Protein AF-A0A7K2E3T4-F1 (afdb_monomer_lite)

Foldseek 3Di:
DADPLVVVCQDCVVAPPSVDDDPPDPPRQRQPQHNPDPNGNPCPVVVVVVVVVVVVCCCVFFVVKDFDDDFDFDPDSHDGGTPDTHIDGDGGDDPPVVVVVVVCVVVPDDDDDDDDDPDDDDDD

Sequence (124 aa):
MLRWHVAADRDPRASEDPWRFDIERTPNDHVGVGGGGPHCCLGAILVRMEIRLMFREIARRMPDIRLDGEPDYLHSNFIGGVKRLPVAYAPSPSYDTAALHRLGSAAGVSGTVGYVSHVERTAS

Structure (mmCIF, N/CA/C/O backbone):
data_AF-A0A7K2E3T4-F1
#
_entry.id   AF-A0A7K2E3T4-F1
#
loop_
_atom_site.group_PDB
_atom_site.id
_atom_site.type_symbol
_atom_site.label_atom_id
_atom_site.label_alt_id
_atom_site.label_comp_id
_atom_site.label_asym_id
_atom_site.label_entity_id
_atom_site.label_seq_id
_atom_site.pdbx_PDB_ins_code
_atom_site.Cartn_x
_atom_site.Cartn_y
_atom_site.Cartn_z
_atom_site.occupancy
_atom_site.B_iso_or_equiv
_atom_site.auth_seq_id
_atom_site.auth_comp_id
_atom_site.auth_asym_id
_atom_site.auth_atom_id
_atom_site.pdbx_PDB_model_num
ATOM 1 N N . MET A 1 1 ? 2.769 11.910 -19.433 1.00 50.44 1 MET A N 1
ATOM 2 C CA . MET A 1 1 ? 3.333 10.572 -19.711 1.00 50.44 1 MET A CA 1
ATOM 3 C C . MET A 1 1 ? 2.639 9.582 -18.791 1.00 50.44 1 MET A C 1
ATOM 5 O O . MET A 1 1 ? 2.868 9.640 -17.592 1.00 50.44 1 MET A O 1
ATOM 9 N N . LEU A 1 2 ? 1.739 8.747 -19.311 1.00 61.69 2 LEU A N 1
ATOM 10 C CA . LEU A 1 2 ? 1.156 7.669 -18.513 1.00 61.69 2 LEU A CA 1
ATOM 11 C C . LEU A 1 2 ? 2.124 6.482 -18.532 1.00 61.69 2 LEU A C 1
ATOM 13 O O . LEU A 1 2 ? 2.441 5.974 -19.605 1.00 61.69 2 LEU A O 1
ATOM 17 N N . ARG A 1 3 ? 2.625 6.061 -17.367 1.00 67.19 3 ARG A N 1
ATOM 18 C CA . ARG A 1 3 ? 3.393 4.816 -17.231 1.00 67.19 3 ARG A CA 1
ATOM 19 C C . ARG A 1 3 ? 2.534 3.756 -16.564 1.00 67.19 3 ARG A C 1
ATOM 21 O O . ARG A 1 3 ? 2.025 3.961 -15.469 1.00 67.19 3 ARG A O 1
ATOM 28 N N . TRP A 1 4 ? 2.429 2.605 -17.217 1.00 85.88 4 TRP A N 1
ATOM 29 C CA . TRP A 1 4 ? 1.593 1.480 -16.799 1.00 85.88 4 TRP A CA 1
ATOM 30 C C . TRP A 1 4 ? 2.314 0.552 -15.806 1.00 85.88 4 TRP A C 1
ATOM 32 O O . TRP A 1 4 ? 2.416 -0.653 -16.018 1.00 85.88 4 TRP A O 1
ATOM 42 N N . HIS A 1 5 ? 2.824 1.112 -14.702 1.00 88.56 5 HIS A N 1
ATOM 43 C CA . HIS A 1 5 ? 3.517 0.340 -13.655 1.00 88.56 5 HIS A CA 1
ATOM 44 C C . HIS A 1 5 ? 2.669 -0.827 -13.135 1.00 88.56 5 HIS A C 1
ATOM 46 O O . HIS A 1 5 ? 3.167 -1.932 -12.989 1.00 88.56 5 HIS A O 1
ATOM 52 N N . VAL A 1 6 ? 1.362 -0.601 -12.985 1.00 90.38 6 VAL A N 1
ATOM 53 C CA . VAL A 1 6 ? 0.380 -1.605 -12.552 1.00 90.38 6 VAL A CA 1
ATOM 54 C C . VAL A 1 6 ? 0.358 -2.843 -13.454 1.00 90.38 6 VAL A C 1
ATOM 56 O O . VAL A 1 6 ? 0.175 -3.944 -12.942 1.00 90.38 6 VAL A O 1
ATOM 59 N N . ALA A 1 7 ? 0.522 -2.674 -14.773 1.00 92.25 7 ALA A N 1
ATOM 60 C CA . ALA A 1 7 ? 0.571 -3.800 -15.704 1.00 92.25 7 ALA A CA 1
ATOM 61 C C . ALA A 1 7 ? 1.931 -4.501 -15.687 1.00 92.25 7 ALA A C 1
ATOM 63 O O . ALA A 1 7 ? 1.961 -5.722 -15.752 1.00 92.25 7 ALA A O 1
ATOM 64 N N . ALA A 1 8 ? 3.032 -3.754 -15.556 1.00 92.31 8 ALA A N 1
ATOM 65 C CA . ALA A 1 8 ? 4.364 -4.344 -15.416 1.00 92.31 8 ALA A CA 1
ATOM 66 C C . ALA A 1 8 ? 4.477 -5.189 -14.135 1.00 92.31 8 ALA A C 1
ATOM 68 O O . ALA A 1 8 ? 4.923 -6.329 -14.193 1.00 92.31 8 ALA A O 1
ATOM 69 N N . ASP A 1 9 ? 3.965 -4.681 -13.009 1.00 93.12 9 ASP A N 1
ATOM 70 C CA . ASP A 1 9 ? 3.910 -5.406 -11.730 1.00 93.12 9 ASP A CA 1
ATOM 71 C C . ASP A 1 9 ? 2.986 -6.640 -11.784 1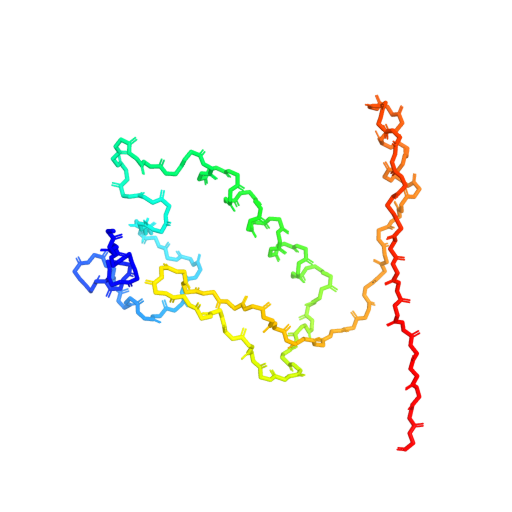.00 93.12 9 ASP A C 1
ATOM 73 O O . ASP A 1 9 ? 2.988 -7.454 -10.863 1.00 93.12 9 ASP A O 1
ATOM 77 N N . ARG A 1 10 ? 2.190 -6.785 -12.854 1.00 94.19 10 ARG A N 1
ATOM 78 C CA . ARG A 1 10 ? 1.278 -7.912 -13.087 1.00 94.19 10 ARG A CA 1
ATOM 79 C C . ARG A 1 10 ? 1.652 -8.774 -14.297 1.00 94.19 10 ARG A C 1
ATOM 81 O O . ARG A 1 10 ? 0.834 -9.585 -14.732 1.00 94.19 10 ARG A O 1
ATOM 88 N N . ASP A 1 11 ? 2.843 -8.601 -14.868 1.00 94.50 11 ASP A N 1
ATOM 89 C CA . ASP A 1 11 ? 3.268 -9.368 -16.041 1.00 94.50 11 ASP A CA 1
ATOM 90 C C . ASP A 1 11 ? 3.587 -10.828 -15.647 1.00 94.50 11 ASP A C 1
ATOM 92 O O . ASP A 1 11 ? 4.538 -11.059 -14.891 1.00 94.50 11 ASP A O 1
ATOM 96 N N . PRO A 1 12 ? 2.857 -11.834 -16.174 1.00 93.56 12 PRO A N 1
ATOM 97 C CA . PRO A 1 12 ? 3.114 -13.244 -15.873 1.00 93.56 12 PRO A CA 1
ATOM 98 C C . PRO A 1 12 ? 4.470 -13.747 -16.392 1.00 93.56 12 PRO A C 1
ATOM 100 O O . PRO A 1 12 ? 4.905 -14.829 -16.014 1.00 93.56 12 PRO A O 1
ATOM 103 N N . ARG A 1 13 ? 5.147 -12.993 -17.267 1.00 93.75 13 ARG A N 1
ATOM 104 C CA . ARG A 1 13 ? 6.506 -13.312 -17.737 1.00 93.75 13 ARG A CA 1
ATOM 105 C C . ARG A 1 13 ? 7.580 -12.946 -16.713 1.00 93.75 13 ARG A C 1
ATOM 107 O O . ARG A 1 13 ? 8.691 -13.454 -16.816 1.00 93.75 13 ARG A O 1
ATOM 114 N N . ALA A 1 14 ? 7.266 -12.045 -15.782 1.00 90.50 14 ALA A N 1
ATOM 115 C CA . ALA A 1 14 ? 8.194 -11.541 -14.771 1.00 90.50 14 ALA A CA 1
ATOM 116 C C . ALA A 1 14 ? 7.858 -12.038 -13.357 1.00 90.50 14 ALA A C 1
ATOM 118 O O . ALA A 1 14 ? 8.762 -12.203 -12.543 1.00 90.50 14 ALA A O 1
ATOM 119 N N . SER A 1 15 ? 6.578 -12.282 -13.060 1.00 89.50 15 SER A N 1
ATOM 120 C CA . SER A 1 15 ? 6.108 -12.718 -11.744 1.00 89.50 15 SER A CA 1
ATOM 121 C C . SER A 1 15 ? 5.138 -13.888 -11.886 1.00 89.50 15 SER A C 1
ATOM 123 O O . SER A 1 15 ? 4.112 -13.772 -12.556 1.00 89.50 15 SER A O 1
ATOM 125 N N . GLU A 1 16 ? 5.456 -15.019 -11.256 1.00 92.25 16 GLU A N 1
ATOM 126 C CA . GLU A 1 16 ? 4.571 -16.187 -11.206 1.00 92.25 16 GLU A CA 1
ATOM 127 C C . GLU A 1 16 ? 3.302 -15.861 -10.408 1.00 92.25 16 GLU A C 1
ATOM 129 O O . GLU A 1 16 ? 3.384 -15.272 -9.334 1.00 92.25 16 GLU A O 1
ATOM 134 N N . ASP A 1 17 ? 2.125 -16.235 -10.912 1.00 94.00 17 ASP A N 1
ATOM 135 C CA . ASP A 1 17 ? 0.834 -15.913 -10.283 1.00 94.00 17 ASP A CA 1
ATOM 136 C C . ASP A 1 17 ? 0.740 -14.432 -9.828 1.00 94.00 17 ASP A C 1
ATOM 138 O O . ASP A 1 17 ? 0.666 -14.124 -8.632 1.00 94.00 17 ASP A O 1
ATOM 142 N N . PRO A 1 18 ? 0.801 -13.473 -10.775 1.00 94.19 18 PRO A N 1
ATOM 143 C CA . PRO A 1 18 ? 0.994 -12.052 -10.468 1.00 94.19 18 PRO A CA 1
ATOM 144 C C . PRO A 1 18 ? -0.194 -11.400 -9.744 1.00 94.19 18 PRO A C 1
ATOM 146 O O . PRO A 1 18 ? -0.085 -10.283 -9.239 1.00 94.19 18 PRO A O 1
ATOM 149 N N . TRP A 1 19 ? -1.345 -12.072 -9.716 1.00 95.19 19 TRP A N 1
ATOM 150 C CA . TRP A 1 19 ? -2.556 -11.587 -9.056 1.00 95.19 19 TRP A CA 1
ATOM 151 C C . TRP A 1 19 ? -2.677 -12.070 -7.612 1.00 95.19 19 TRP A C 1
ATOM 153 O O . TRP A 1 19 ? -3.452 -11.493 -6.845 1.00 95.19 19 TRP A O 1
ATOM 163 N N . ARG A 1 20 ? -1.899 -13.084 -7.215 1.00 95.56 20 ARG A N 1
ATOM 164 C CA . ARG A 1 20 ? -1.843 -13.546 -5.833 1.00 95.56 20 ARG A CA 1
ATOM 165 C C . ARG A 1 20 ? -1.035 -12.580 -4.978 1.00 95.56 20 ARG A C 1
ATOM 167 O O . ARG A 1 20 ? 0.154 -12.338 -5.209 1.00 95.56 20 ARG A O 1
ATOM 174 N N . PHE A 1 21 ? -1.694 -12.081 -3.938 1.00 95.00 21 PHE A N 1
ATOM 175 C CA . PHE A 1 21 ? -1.042 -11.347 -2.867 1.00 95.00 21 PHE A CA 1
ATOM 176 C C . PHE A 1 21 ? -0.230 -12.318 -2.002 1.00 95.00 21 PHE A C 1
ATOM 178 O O . PHE A 1 21 ? -0.792 -13.159 -1.304 1.00 95.00 21 PHE A O 1
ATOM 185 N N . ASP A 1 22 ? 1.093 -12.204 -2.079 1.00 94.88 22 ASP A N 1
ATOM 186 C CA . ASP A 1 22 ? 2.046 -13.021 -1.333 1.00 94.88 22 ASP A CA 1
ATOM 187 C C . ASP A 1 22 ? 3.123 -12.110 -0.733 1.00 94.88 22 ASP A C 1
ATOM 189 O O . ASP A 1 22 ? 3.861 -11.441 -1.461 1.00 94.88 22 ASP A O 1
ATOM 193 N N . ILE A 1 23 ? 3.175 -12.053 0.600 1.00 93.75 23 ILE A N 1
ATOM 194 C CA . ILE A 1 23 ? 4.120 -11.211 1.347 1.00 93.75 23 ILE A CA 1
ATOM 195 C C . ILE A 1 23 ? 5.523 -11.826 1.428 1.00 93.75 23 ILE A C 1
ATOM 197 O O . ILE A 1 23 ? 6.476 -11.102 1.712 1.00 93.75 23 ILE A O 1
ATOM 201 N N . GLU A 1 24 ? 5.649 -13.134 1.186 1.00 95.50 24 GLU A N 1
ATOM 202 C CA . GLU A 1 24 ? 6.914 -13.881 1.226 1.00 95.50 24 GLU A CA 1
ATOM 203 C C . GLU A 1 24 ?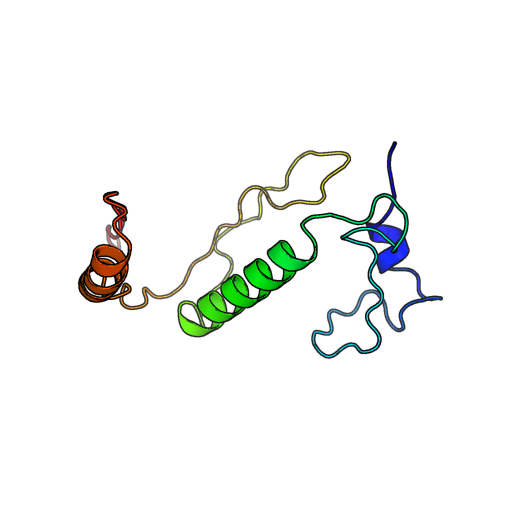 7.534 -14.042 -0.170 1.00 95.50 24 GLU A C 1
ATOM 205 O O . GLU A 1 24 ? 8.619 -14.609 -0.310 1.00 95.50 24 GLU A O 1
ATOM 210 N N . ARG A 1 25 ? 6.871 -13.504 -1.204 1.00 94.31 25 ARG A N 1
ATOM 211 C CA . ARG A 1 25 ? 7.299 -13.569 -2.603 1.00 94.31 25 ARG A CA 1
ATOM 212 C C . ARG A 1 25 ? 8.765 -13.166 -2.766 1.00 94.31 25 ARG A C 1
ATOM 214 O O . ARG A 1 25 ? 9.161 -12.041 -2.451 1.00 94.31 25 ARG A O 1
ATOM 221 N N . THR A 1 26 ? 9.544 -14.071 -3.348 1.00 92.81 26 THR A N 1
ATOM 222 C CA . THR A 1 26 ? 10.942 -13.854 -3.718 1.00 92.81 26 THR A CA 1
ATOM 223 C C . THR A 1 26 ? 11.254 -14.600 -5.023 1.00 92.81 26 THR A C 1
ATOM 225 O O . THR A 1 26 ? 10.926 -15.784 -5.121 1.00 92.81 26 THR A O 1
ATOM 228 N N . PRO A 1 27 ? 11.860 -13.950 -6.036 1.00 90.38 27 PRO A N 1
ATOM 229 C CA . PRO A 1 27 ? 12.192 -12.520 -6.113 1.00 90.38 27 PRO A CA 1
ATOM 230 C C . PRO A 1 27 ? 10.945 -11.615 -6.223 1.00 90.38 27 PRO A C 1
ATOM 232 O O . PRO A 1 27 ? 9.856 -12.074 -6.562 1.00 90.38 27 PRO A O 1
ATOM 235 N N . ASN A 1 28 ? 11.092 -10.320 -5.916 1.00 90.50 28 ASN A N 1
ATOM 236 C CA . ASN A 1 28 ? 10.011 -9.324 -5.984 1.00 90.50 28 ASN A CA 1
ATOM 237 C C . ASN A 1 28 ? 10.507 -8.022 -6.638 1.00 90.50 28 ASN A C 1
ATOM 239 O O . ASN A 1 28 ? 10.737 -7.009 -5.972 1.00 90.50 28 ASN A O 1
ATOM 243 N N . ASP A 1 29 ? 10.675 -8.072 -7.959 1.00 88.31 29 ASP A N 1
ATOM 244 C CA . ASP A 1 29 ? 11.253 -6.996 -8.775 1.00 88.31 29 ASP A CA 1
ATOM 245 C C . ASP A 1 29 ? 10.195 -5.994 -9.270 1.00 88.31 29 ASP A C 1
ATOM 247 O O . ASP A 1 29 ? 10.147 -5.614 -10.442 1.00 88.31 29 ASP A O 1
ATOM 251 N N . HIS A 1 30 ? 9.317 -5.561 -8.363 1.00 91.31 30 HIS A N 1
ATOM 252 C CA . HIS A 1 30 ? 8.269 -4.591 -8.670 1.00 91.31 30 HIS A CA 1
ATOM 253 C C . HIS A 1 30 ? 8.851 -3.224 -9.085 1.00 91.31 30 HIS A C 1
ATOM 255 O O . HIS A 1 30 ? 9.849 -2.736 -8.546 1.00 91.31 30 HIS A O 1
ATOM 261 N N . VAL A 1 31 ? 8.178 -2.536 -10.006 1.00 92.50 31 VAL A N 1
ATOM 262 C CA . VAL A 1 31 ? 8.621 -1.254 -10.580 1.00 92.50 31 VAL A CA 1
ATOM 263 C C . VAL A 1 31 ? 7.865 -0.043 -10.030 1.00 92.50 31 VAL A C 1
ATOM 265 O O . VAL A 1 31 ? 8.043 1.072 -10.530 1.00 92.50 31 VAL A O 1
ATOM 268 N N . GLY A 1 32 ? 7.058 -0.228 -8.981 1.00 89.19 32 GLY A N 1
ATOM 269 C CA . GLY A 1 32 ? 6.255 0.830 -8.347 1.00 89.19 32 GLY A CA 1
ATOM 270 C C . GLY A 1 32 ? 7.038 2.047 -7.821 1.00 89.19 32 GLY A C 1
ATOM 271 O O . GLY A 1 32 ? 6.468 3.125 -7.692 1.00 89.19 32 GLY A O 1
ATOM 272 N N . VAL A 1 33 ? 8.349 1.920 -7.573 1.00 88.94 33 VAL A N 1
ATOM 273 C CA . VAL A 1 33 ? 9.249 3.034 -7.185 1.00 88.94 33 VAL A CA 1
ATOM 274 C C . VAL A 1 33 ? 10.280 3.378 -8.275 1.00 88.94 33 VAL A C 1
ATOM 276 O O . VAL A 1 33 ? 11.307 4.001 -8.006 1.00 88.94 33 VAL A O 1
ATOM 279 N N . GLY A 1 34 ? 9.996 2.996 -9.522 1.00 83.38 34 GLY A N 1
ATOM 280 C CA . GLY A 1 34 ? 10.877 3.155 -10.678 1.00 83.38 34 GLY A CA 1
ATOM 281 C C . GLY A 1 34 ? 11.718 1.904 -10.951 1.00 83.38 34 GLY A C 1
ATOM 282 O O . GLY A 1 34 ? 12.301 1.328 -10.041 1.00 83.38 34 GLY A O 1
ATOM 283 N N . GLY A 1 35 ? 11.804 1.497 -12.221 1.00 80.75 35 GLY A N 1
ATOM 284 C CA . GLY A 1 35 ? 12.498 0.276 -12.665 1.00 80.75 35 GLY A CA 1
ATOM 285 C C . GLY A 1 35 ? 14.021 0.407 -12.787 1.00 80.75 35 GLY A C 1
ATOM 286 O O . GLY A 1 35 ? 14.577 0.025 -13.807 1.00 80.75 35 GLY A O 1
ATOM 287 N N . GLY A 1 36 ? 14.687 1.027 -11.806 1.00 80.94 36 GLY A N 1
ATOM 288 C CA . GLY A 1 36 ? 16.159 1.059 -11.716 1.00 80.94 36 GLY A CA 1
ATOM 289 C C . GLY A 1 36 ? 16.910 2.019 -12.657 1.00 80.94 36 GLY A C 1
ATOM 290 O O . GLY A 1 36 ? 18.135 2.030 -12.648 1.00 80.94 36 GLY A O 1
ATOM 291 N N . GLY A 1 37 ? 16.214 2.836 -13.456 1.00 85.62 37 GLY A N 1
ATOM 292 C CA . GLY A 1 37 ? 16.835 3.835 -14.341 1.00 85.62 37 GLY A CA 1
ATOM 293 C C . GLY A 1 37 ? 17.195 5.172 -13.658 1.00 85.62 37 GLY A C 1
ATOM 294 O O . GLY A 1 37 ? 16.975 5.328 -12.458 1.00 85.62 37 GLY A O 1
ATOM 295 N N . PRO A 1 38 ? 17.654 6.187 -14.422 1.00 91.31 38 PRO A N 1
ATOM 296 C CA . PRO A 1 38 ? 18.074 7.504 -13.902 1.00 91.31 38 PRO A CA 1
ATOM 297 C C . PRO A 1 38 ? 17.003 8.272 -13.114 1.00 91.31 38 PRO A C 1
ATOM 299 O O . PRO A 1 38 ? 17.312 9.169 -12.337 1.00 91.31 38 PRO A O 1
ATOM 302 N N . HIS A 1 39 ? 15.734 7.917 -13.320 1.00 89.88 39 HIS A N 1
ATOM 303 C CA . HIS A 1 39 ? 14.581 8.465 -12.609 1.00 89.88 39 HIS A CA 1
ATOM 304 C C . HIS A 1 39 ? 13.965 7.422 -11.670 1.00 89.88 39 HIS A C 1
ATOM 306 O O . HIS A 1 39 ? 12.743 7.249 -11.629 1.00 89.88 39 HIS A O 1
ATOM 312 N N . CYS A 1 40 ? 14.806 6.666 -10.964 1.00 88.31 40 CYS A N 1
ATOM 313 C CA . CYS A 1 40 ? 14.352 5.890 -9.821 1.00 88.31 40 CYS A CA 1
ATOM 314 C C . CYS A 1 40 ? 13.878 6.845 -8.716 1.00 88.31 40 CYS A C 1
ATOM 316 O O . CYS A 1 40 ? 14.339 7.984 -8.603 1.00 88.31 40 CYS A O 1
ATOM 318 N N . CYS A 1 41 ? 12.889 6.415 -7.934 1.00 92.06 41 CYS A N 1
ATOM 319 C CA . CYS A 1 41 ? 12.336 7.254 -6.883 1.00 92.06 41 CYS A CA 1
ATOM 320 C C . CYS A 1 41 ? 13.415 7.543 -5.834 1.00 92.06 41 CYS A C 1
ATOM 322 O O . CYS A 1 41 ? 13.867 6.638 -5.132 1.00 92.06 41 CYS A O 1
ATOM 324 N N . LEU A 1 42 ? 13.776 8.818 -5.684 1.00 95.12 42 LEU A N 1
ATOM 325 C CA . LEU A 1 42 ? 14.712 9.272 -4.653 1.00 95.12 42 LEU A CA 1
ATOM 326 C C . LEU A 1 42 ? 14.240 8.871 -3.241 1.00 95.12 42 LEU A C 1
ATOM 328 O O . LEU A 1 42 ? 15.045 8.536 -2.378 1.00 95.12 42 LEU A O 1
ATOM 332 N N . GLY A 1 43 ? 12.921 8.838 -3.024 1.00 95.06 43 GLY A N 1
ATOM 333 C CA . GLY A 1 43 ? 12.288 8.444 -1.764 1.00 95.06 43 GLY A CA 1
ATOM 334 C C . GLY A 1 43 ? 12.114 6.935 -1.562 1.00 95.06 43 GLY A C 1
ATOM 335 O O . GLY A 1 43 ? 11.462 6.531 -0.602 1.00 95.06 43 GLY A O 1
ATOM 336 N N . ALA A 1 44 ? 12.664 6.074 -2.427 1.00 93.38 44 ALA A N 1
ATOM 337 C CA . ALA A 1 44 ? 12.401 4.633 -2.374 1.00 93.38 44 ALA A CA 1
ATOM 338 C C . ALA A 1 44 ? 12.857 3.966 -1.057 1.00 93.38 44 ALA A C 1
ATOM 340 O O . ALA A 1 44 ? 12.325 2.927 -0.669 1.00 93.38 44 ALA A O 1
ATOM 341 N N . ILE A 1 45 ? 13.850 4.520 -0.360 1.00 92.69 45 ILE A N 1
ATOM 342 C CA . ILE A 1 45 ? 14.269 4.016 0.959 1.00 92.69 45 ILE A CA 1
ATOM 343 C C . ILE A 1 45 ? 13.278 4.464 2.039 1.00 92.69 45 ILE A C 1
ATOM 345 O O . ILE A 1 45 ? 12.854 3.644 2.855 1.00 92.69 45 ILE A O 1
ATOM 349 N N . LEU A 1 46 ? 12.870 5.736 2.000 1.00 96.75 46 LEU A N 1
ATOM 350 C CA . LEU A 1 46 ? 11.920 6.314 2.949 1.00 96.75 46 LEU A CA 1
ATOM 351 C C . LEU A 1 46 ? 10.580 5.574 2.907 1.00 96.75 46 LEU A C 1
ATOM 353 O O . LEU A 1 46 ? 10.136 5.072 3.934 1.00 96.75 46 LEU A O 1
ATOM 357 N N . VAL A 1 47 ? 10.006 5.387 1.715 1.00 95.56 47 VAL A N 1
ATOM 358 C CA . VAL A 1 47 ? 8.709 4.708 1.565 1.00 95.56 47 VAL A CA 1
ATOM 359 C C . VAL A 1 47 ? 8.740 3.273 2.106 1.00 95.56 47 VAL A C 1
ATOM 361 O O . VAL A 1 47 ? 7.787 2.816 2.731 1.00 95.56 47 VAL A O 1
ATOM 364 N N . ARG A 1 48 ? 9.859 2.552 1.940 1.00 93.62 48 ARG A N 1
ATOM 365 C CA . ARG A 1 48 ? 10.014 1.193 2.486 1.00 93.62 48 ARG A CA 1
ATOM 366 C C . ARG A 1 48 ? 10.055 1.200 4.009 1.00 93.62 48 ARG A C 1
ATOM 368 O O . ARG A 1 48 ? 9.507 0.293 4.632 1.00 93.62 48 ARG A O 1
ATOM 375 N N . MET A 1 49 ? 10.709 2.192 4.610 1.00 97.31 49 MET A N 1
ATOM 376 C CA . MET A 1 49 ? 10.724 2.360 6.061 1.00 97.31 49 MET A CA 1
ATOM 377 C C . MET A 1 49 ? 9.325 2.696 6.587 1.00 97.31 49 MET A C 1
ATOM 379 O O . MET A 1 49 ? 8.857 2.042 7.516 1.00 97.31 49 MET A O 1
ATOM 383 N N . GLU A 1 50 ? 8.648 3.660 5.967 1.00 97.81 50 GLU A N 1
ATOM 384 C CA . GLU A 1 50 ? 7.303 4.097 6.352 1.00 97.81 50 GLU A CA 1
ATOM 385 C C . GLU A 1 50 ? 6.295 2.951 6.278 1.00 97.81 50 GLU A C 1
ATOM 387 O O . GLU A 1 50 ? 5.603 2.692 7.258 1.00 97.81 50 GLU A O 1
ATOM 392 N N . ILE A 1 51 ? 6.270 2.195 5.175 1.00 96.31 51 ILE A N 1
ATOM 393 C CA . ILE A 1 51 ? 5.375 1.041 5.008 1.00 96.31 51 ILE A CA 1
ATOM 394 C C . ILE A 1 51 ? 5.639 -0.021 6.083 1.00 96.31 51 ILE A C 1
ATOM 396 O O . ILE A 1 51 ? 4.697 -0.539 6.685 1.00 96.31 51 ILE A O 1
ATOM 400 N N . ARG A 1 52 ? 6.910 -0.331 6.373 1.00 96.19 52 ARG A N 1
ATOM 401 C CA . ARG A 1 52 ? 7.272 -1.296 7.427 1.00 96.19 52 ARG A CA 1
ATOM 402 C C . ARG A 1 52 ? 6.799 -0.843 8.805 1.00 96.19 52 ARG A C 1
ATOM 404 O O . ARG A 1 52 ? 6.298 -1.667 9.566 1.00 96.19 52 ARG A O 1
ATOM 411 N N . LEU A 1 53 ? 6.984 0.434 9.135 1.00 96.75 53 LEU A N 1
ATOM 412 C CA . LEU A 1 53 ? 6.546 1.000 10.412 1.00 96.75 53 LEU A CA 1
ATOM 413 C C . LEU A 1 53 ? 5.019 1.029 10.507 1.00 96.75 53 LEU A C 1
ATOM 415 O O . LEU A 1 53 ? 4.468 0.583 11.509 1.00 96.75 53 LEU A O 1
ATOM 419 N N . MET A 1 54 ? 4.345 1.469 9.446 1.00 96.31 54 MET A N 1
ATOM 420 C CA . MET A 1 54 ? 2.890 1.517 9.365 1.00 96.31 54 MET A CA 1
ATOM 421 C C . MET A 1 54 ? 2.280 0.132 9.602 1.00 96.31 54 MET A C 1
ATOM 423 O O . MET A 1 54 ? 1.486 -0.026 10.524 1.00 96.31 54 MET A O 1
ATOM 427 N N . PHE A 1 55 ? 2.682 -0.891 8.838 1.00 96.19 55 PHE A N 1
ATOM 428 C CA . PHE A 1 55 ? 2.128 -2.239 9.011 1.00 96.19 55 PHE A CA 1
ATOM 429 C C . PHE A 1 55 ? 2.495 -2.871 10.354 1.00 96.19 55 PHE A C 1
ATOM 431 O O . PHE A 1 55 ? 1.668 -3.574 10.932 1.00 96.19 55 PHE A O 1
ATOM 438 N N . ARG A 1 56 ? 3.690 -2.593 10.891 1.00 95.31 56 ARG A N 1
ATOM 439 C CA . ARG A 1 56 ? 4.075 -3.039 12.237 1.00 95.31 56 ARG A CA 1
ATOM 440 C C . ARG A 1 56 ? 3.138 -2.480 13.300 1.00 95.31 56 ARG A C 1
ATOM 442 O O . ARG A 1 56 ? 2.664 -3.234 14.147 1.00 95.31 56 ARG A O 1
ATOM 449 N N . GLU A 1 57 ? 2.883 -1.176 13.276 1.00 93.44 57 GLU A N 1
ATOM 450 C CA . GLU A 1 57 ? 2.024 -0.552 14.281 1.00 93.44 57 GLU A CA 1
ATOM 451 C C . GLU A 1 57 ? 0.551 -0.908 14.073 1.00 93.44 57 GLU A C 1
ATOM 453 O O . GLU A 1 57 ? -0.134 -1.143 15.066 1.00 93.44 57 GLU A O 1
ATOM 458 N N . ILE A 1 58 ? 0.080 -1.058 12.827 1.00 93.81 58 ILE A N 1
ATOM 459 C CA . ILE A 1 58 ? -1.258 -1.603 12.540 1.00 93.81 58 ILE A CA 1
ATOM 460 C C . ILE A 1 58 ? -1.400 -2.994 13.167 1.00 93.81 58 ILE A C 1
ATOM 462 O O . ILE A 1 58 ? -2.300 -3.201 13.973 1.00 93.81 58 ILE A O 1
ATOM 466 N N . ALA A 1 59 ? -0.479 -3.918 12.878 1.00 93.25 59 ALA A N 1
ATOM 467 C CA . ALA A 1 59 ? -0.541 -5.283 13.403 1.00 93.25 59 ALA A CA 1
ATOM 468 C C . ALA A 1 59 ? -0.470 -5.338 14.939 1.00 93.25 59 ALA A C 1
ATOM 470 O O . A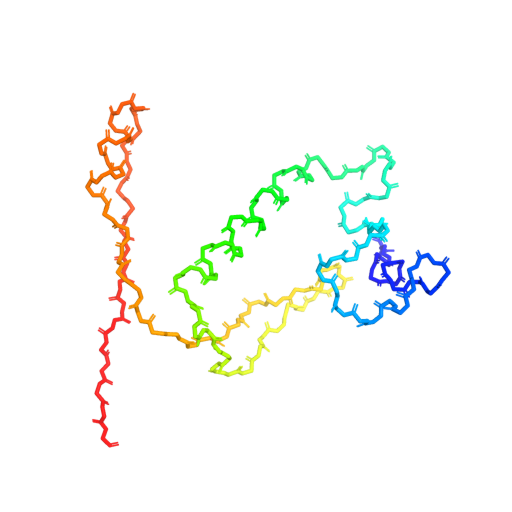LA A 1 59 ? -1.083 -6.199 15.563 1.00 93.25 59 ALA A O 1
ATOM 471 N N . ARG A 1 60 ? 0.272 -4.415 15.563 1.00 91.00 60 ARG A N 1
ATOM 472 C CA . ARG A 1 60 ? 0.438 -4.359 17.020 1.00 91.00 60 ARG A CA 1
ATOM 473 C C . ARG A 1 60 ? -0.746 -3.714 17.742 1.00 91.00 60 ARG A C 1
ATOM 475 O O . ARG A 1 60 ? -1.068 -4.127 18.852 1.00 91.00 60 ARG A O 1
ATOM 482 N N . ARG A 1 61 ? -1.316 -2.647 17.181 1.00 90.62 61 ARG A N 1
ATOM 483 C CA . ARG A 1 61 ? -2.292 -1.778 17.866 1.00 90.62 61 ARG A CA 1
ATOM 484 C C . ARG A 1 61 ? -3.721 -1.981 17.406 1.00 90.62 61 ARG A C 1
ATOM 486 O O . ARG A 1 61 ? -4.635 -1.671 18.152 1.00 90.62 61 ARG A O 1
ATOM 493 N N . MET A 1 62 ? -3.905 -2.475 16.192 1.00 94.31 62 MET A N 1
ATOM 494 C CA . MET A 1 62 ? -5.214 -2.682 15.585 1.00 94.31 62 MET A CA 1
ATOM 495 C C . MET A 1 62 ? -5.287 -4.111 15.025 1.00 94.31 62 MET A C 1
ATOM 497 O O . MET A 1 62 ? -5.514 -4.289 13.828 1.00 94.31 62 MET A O 1
ATOM 501 N N . PRO A 1 63 ? -5.035 -5.147 15.853 1.00 93.81 63 PRO A N 1
ATOM 502 C CA . PRO A 1 63 ? -5.008 -6.533 15.384 1.00 93.81 63 PRO A CA 1
ATOM 503 C C . PRO A 1 63 ? -6.380 -7.017 14.890 1.00 93.81 63 PRO A C 1
ATOM 505 O O . PRO A 1 63 ? -6.454 -7.971 14.124 1.00 93.81 63 PRO A O 1
ATOM 508 N N . ASP A 1 64 ? -7.455 -6.357 15.319 1.00 94.44 64 ASP A N 1
ATOM 509 C CA . ASP A 1 64 ? -8.847 -6.623 14.966 1.00 94.44 64 ASP A CA 1
ATOM 510 C C . ASP A 1 64 ? -9.402 -5.625 13.932 1.00 94.44 64 ASP A C 1
ATOM 512 O O . ASP A 1 64 ? -10.619 -5.496 13.787 1.00 94.44 64 ASP A O 1
ATOM 516 N N . ILE A 1 65 ? -8.523 -4.914 13.210 1.00 96.06 65 ILE A N 1
ATOM 517 C CA . ILE A 1 65 ? -8.935 -3.948 12.190 1.00 96.06 65 ILE A CA 1
ATOM 518 C C . ILE A 1 65 ? -9.788 -4.609 11.105 1.00 96.06 65 ILE A C 1
ATOM 520 O O . ILE A 1 65 ? -9.409 -5.608 10.490 1.00 96.06 65 ILE A O 1
ATOM 524 N N . ARG A 1 66 ? -10.945 -4.008 10.838 1.00 96.19 66 ARG A N 1
ATOM 525 C CA . ARG A 1 66 ? -11.876 -4.425 9.787 1.00 96.19 66 ARG A CA 1
ATOM 526 C C . ARG A 1 66 ? -12.435 -3.220 9.048 1.00 96.19 66 ARG A C 1
ATOM 528 O O . ARG A 1 66 ? -12.461 -2.117 9.589 1.00 96.19 66 ARG A O 1
ATOM 535 N N . LEU A 1 67 ? -12.914 -3.440 7.827 1.00 97.19 67 LEU A N 1
ATOM 536 C CA . LEU A 1 67 ? -13.647 -2.416 7.084 1.00 97.19 67 LEU A CA 1
ATOM 537 C C . LEU A 1 67 ? -14.959 -2.074 7.802 1.00 97.19 67 LEU A C 1
ATOM 539 O O . LEU A 1 67 ? -15.622 -2.950 8.365 1.00 97.19 67 LEU A O 1
ATOM 543 N N . ASP A 1 68 ? -15.308 -0.792 7.773 1.00 97.38 68 ASP A N 1
ATOM 544 C CA . ASP A 1 68 ? -16.520 -0.236 8.389 1.00 97.38 68 ASP A CA 1
ATOM 545 C C . ASP A 1 68 ? -17.266 0.681 7.408 1.00 97.38 68 ASP A C 1
ATOM 547 O O . ASP A 1 68 ? -17.779 1.742 7.750 1.00 97.38 68 ASP A O 1
ATOM 551 N N . GLY A 1 69 ? -17.246 0.299 6.132 1.00 96.44 69 GLY A N 1
ATOM 552 C CA . GLY A 1 69 ? -17.851 1.048 5.040 1.00 96.44 69 GLY A CA 1
ATOM 553 C C . GLY A 1 69 ? -17.098 0.866 3.729 1.00 96.44 69 GLY A C 1
ATOM 554 O O . GLY A 1 69 ? -16.031 0.251 3.680 1.00 96.44 69 GLY A O 1
ATOM 555 N N . GLU A 1 70 ? -17.670 1.423 2.665 1.00 97.44 70 GLU A N 1
ATOM 556 C CA . GLU A 1 70 ? -17.090 1.344 1.327 1.00 97.44 70 GLU A CA 1
ATOM 557 C C . GLU A 1 70 ? -15.875 2.279 1.176 1.00 97.44 70 GLU A C 1
ATOM 559 O O . GLU A 1 70 ? -15.937 3.443 1.596 1.00 97.44 70 GLU A O 1
ATOM 564 N N . PRO A 1 71 ? -14.771 1.816 0.560 1.00 97.31 71 PRO A N 1
ATOM 565 C CA . PRO A 1 71 ? -13.640 2.674 0.230 1.00 97.31 71 PRO A CA 1
ATOM 566 C C . PRO A 1 71 ? -14.015 3.778 -0.772 1.00 97.31 71 PRO A C 1
ATOM 568 O O . PRO A 1 71 ? -14.641 3.532 -1.801 1.00 97.31 71 PRO A O 1
ATOM 571 N N . ASP A 1 72 ? -13.550 5.000 -0.514 1.00 97.06 72 ASP A N 1
ATOM 572 C CA . ASP A 1 72 ? -13.610 6.127 -1.452 1.00 97.06 72 ASP A CA 1
ATOM 573 C C . ASP A 1 72 ? -12.288 6.176 -2.225 1.00 97.06 72 ASP A C 1
ATOM 575 O O . ASP A 1 72 ? -11.225 6.380 -1.629 1.00 97.06 72 ASP A O 1
ATOM 579 N N . TYR A 1 73 ? -12.324 5.963 -3.539 1.00 96.62 73 TYR A N 1
ATOM 580 C CA . TYR A 1 73 ? -11.126 5.918 -4.377 1.00 96.62 73 TYR A CA 1
ATOM 581 C C . TYR A 1 73 ? -10.733 7.299 -4.901 1.00 96.62 73 TYR A C 1
ATOM 583 O O . TYR A 1 73 ? -11.559 8.152 -5.225 1.00 96.62 73 TYR A O 1
ATOM 591 N N . LEU A 1 74 ? -9.428 7.519 -5.033 1.00 96.31 74 LEU A N 1
ATOM 592 C CA . LEU A 1 74 ? -8.900 8.729 -5.638 1.00 96.31 74 LEU A CA 1
ATOM 593 C C . LEU A 1 74 ? -9.210 8.741 -7.141 1.00 96.31 74 LEU A C 1
ATOM 595 O O . LEU A 1 74 ? -8.771 7.862 -7.880 1.00 96.31 74 LEU A O 1
ATOM 599 N N . HIS A 1 75 ? -9.902 9.779 -7.612 1.00 94.38 75 HIS A N 1
ATOM 600 C CA . HIS A 1 75 ? -10.106 9.988 -9.043 1.00 94.38 75 HIS A CA 1
ATOM 601 C C . HIS A 1 75 ? -8.836 10.565 -9.683 1.00 94.38 75 HIS A C 1
ATOM 603 O O . HIS A 1 75 ? -8.601 11.774 -9.667 1.00 94.38 75 HIS A O 1
ATOM 609 N N . SER A 1 76 ? -7.989 9.686 -10.215 1.00 90.75 76 SER A N 1
ATOM 610 C CA . SER A 1 76 ? -6.749 10.051 -10.895 1.00 90.75 76 SER A CA 1
ATOM 611 C C . SER A 1 76 ? -6.465 9.085 -12.040 1.00 90.75 76 SER A C 1
ATOM 613 O O . SER A 1 76 ? -6.667 7.881 -11.923 1.00 90.75 76 SER A O 1
ATOM 615 N N . ASN A 1 77 ? -5.939 9.613 -13.142 1.00 89.38 77 ASN A N 1
ATOM 616 C CA . ASN A 1 77 ? -5.400 8.815 -14.244 1.00 89.38 77 ASN A CA 1
ATOM 617 C C . ASN A 1 77 ? -3.928 8.415 -14.026 1.00 89.38 77 ASN A C 1
ATOM 619 O O . ASN A 1 77 ? -3.338 7.775 -14.893 1.00 89.38 77 ASN A O 1
ATOM 623 N N . PHE A 1 78 ? -3.322 8.819 -12.906 1.00 88.38 78 PHE A N 1
ATOM 624 C CA . PHE A 1 78 ? -1.908 8.592 -12.608 1.00 88.38 78 PHE A CA 1
ATOM 625 C C . PHE A 1 78 ? -1.699 7.800 -11.313 1.00 88.38 78 PHE A C 1
ATOM 627 O O . PHE A 1 78 ? -0.839 6.923 -11.271 1.00 88.38 78 PHE A O 1
ATOM 634 N N . ILE A 1 79 ? -2.491 8.073 -10.270 1.00 90.69 79 ILE A N 1
ATOM 635 C CA . ILE A 1 79 ? -2.375 7.413 -8.964 1.00 90.69 79 ILE A CA 1
ATOM 636 C C . ILE A 1 79 ? -3.581 6.504 -8.716 1.00 90.69 79 ILE A C 1
ATOM 638 O O . ILE A 1 79 ? -4.701 6.981 -8.564 1.00 90.69 79 ILE A O 1
ATOM 642 N N . GLY A 1 80 ? -3.335 5.197 -8.599 1.00 90.88 80 GLY A N 1
ATOM 643 C CA . GLY A 1 80 ? -4.317 4.236 -8.091 1.00 90.88 80 GLY A CA 1
ATOM 644 C C . GLY A 1 80 ? -4.333 4.246 -6.563 1.00 90.88 80 GLY A C 1
ATOM 645 O O . GLY A 1 80 ? -3.627 3.454 -5.945 1.00 90.88 80 GLY A O 1
ATOM 646 N N . GLY A 1 81 ? -5.080 5.172 -5.959 1.00 92.88 81 GLY A N 1
ATOM 647 C CA . GLY A 1 81 ? -5.099 5.379 -4.508 1.00 92.88 81 GLY A CA 1
ATOM 648 C C . GLY A 1 81 ? -6.487 5.243 -3.887 1.00 92.88 81 GLY A C 1
ATOM 649 O O . GLY A 1 81 ? -7.498 5.505 -4.536 1.00 92.88 81 GLY A O 1
ATOM 650 N N . VAL A 1 82 ? -6.528 4.887 -2.603 1.00 96.56 82 VAL A N 1
ATOM 651 C CA . VAL A 1 82 ? -7.725 5.006 -1.759 1.00 96.56 82 VAL A CA 1
ATOM 652 C C . VAL A 1 82 ? -7.654 6.350 -1.039 1.00 96.56 82 VAL A C 1
ATOM 654 O O . VAL A 1 82 ? -6.681 6.635 -0.345 1.00 96.56 82 VAL A O 1
ATOM 657 N N . LYS A 1 83 ? -8.665 7.195 -1.233 1.00 97.12 83 LYS A N 1
ATOM 658 C CA . LYS A 1 83 ? -8.774 8.519 -0.613 1.00 97.12 83 LYS A CA 1
ATOM 659 C C . LYS A 1 83 ? -9.300 8.429 0.817 1.00 97.12 83 LYS A C 1
ATOM 661 O O . LYS A 1 83 ? -8.843 9.180 1.676 1.00 97.12 83 LYS A O 1
ATOM 666 N N . ARG A 1 84 ? -10.267 7.543 1.071 1.00 97.62 84 ARG A N 1
ATOM 667 C CA . ARG A 1 84 ? -10.787 7.255 2.417 1.00 97.62 84 ARG A CA 1
ATOM 668 C C . ARG A 1 84 ? -11.057 5.766 2.556 1.00 97.62 84 ARG A C 1
ATOM 670 O O . ARG A 1 84 ? -11.654 5.169 1.666 1.00 97.62 84 ARG A O 1
ATOM 677 N N . LEU A 1 85 ? -10.642 5.198 3.683 1.00 97.81 85 LEU A N 1
ATOM 678 C CA . LEU A 1 85 ? -10.877 3.801 4.028 1.00 97.81 85 LEU A CA 1
ATOM 679 C C . LEU A 1 85 ? -11.522 3.742 5.419 1.00 97.81 85 LEU A C 1
ATOM 681 O O . LEU A 1 85 ? -10.802 3.841 6.413 1.00 97.81 85 LEU A O 1
ATOM 685 N N . PRO A 1 86 ? -12.860 3.660 5.511 1.00 97.62 86 PRO A N 1
ATOM 686 C CA . PRO A 1 86 ? -13.543 3.508 6.791 1.00 97.62 86 PRO A CA 1
ATOM 687 C C . PRO A 1 86 ? -13.151 2.183 7.453 1.00 97.62 86 PRO A C 1
ATOM 689 O O . PRO A 1 86 ? -13.274 1.120 6.840 1.00 97.62 86 PRO A O 1
ATOM 692 N N . VAL A 1 87 ? -12.668 2.242 8.696 1.00 97.25 87 VAL A N 1
ATOM 693 C CA . VAL A 1 87 ? -12.238 1.065 9.462 1.00 97.25 87 VAL A CA 1
ATOM 694 C C . VAL A 1 87 ? -12.695 1.147 10.913 1.00 97.25 87 VAL A C 1
ATOM 696 O O . VAL A 1 87 ? -12.760 2.232 11.489 1.00 97.25 87 VAL A O 1
ATOM 699 N N . ALA A 1 88 ? -12.945 -0.014 11.509 1.00 96.00 88 ALA A N 1
ATOM 700 C CA . ALA A 1 88 ? -13.230 -0.185 12.927 1.00 96.00 88 ALA A CA 1
ATOM 701 C C . ALA A 1 88 ? -12.194 -1.124 13.559 1.00 96.00 88 ALA A C 1
ATOM 703 O O . ALA A 1 88 ? -11.754 -2.081 12.922 1.00 96.00 88 ALA A O 1
ATOM 704 N N . TYR A 1 89 ? -11.809 -0.837 14.803 1.00 95.31 89 TYR A N 1
ATOM 705 C CA . TYR A 1 89 ? -10.870 -1.618 15.615 1.00 95.31 89 TYR A CA 1
ATOM 706 C C . TYR A 1 89 ? -11.055 -1.268 17.100 1.00 95.31 89 TYR A C 1
ATOM 708 O O . TYR A 1 89 ? -11.550 -0.182 17.429 1.00 95.31 89 TYR A O 1
ATOM 716 N N . ALA A 1 90 ? -10.661 -2.158 18.008 1.00 91.56 90 ALA A N 1
ATOM 717 C CA . ALA A 1 90 ? -10.698 -1.879 19.439 1.00 91.56 90 ALA A CA 1
ATOM 718 C C . ALA A 1 90 ? -9.630 -0.836 19.834 1.00 91.56 90 ALA A C 1
ATOM 720 O O . ALA A 1 90 ? -8.481 -0.930 19.397 1.00 91.56 90 ALA A O 1
ATOM 721 N N . PRO A 1 91 ? -9.943 0.148 20.700 1.00 82.81 91 PRO A N 1
ATOM 722 C CA . PRO A 1 91 ? -8.957 1.130 21.136 1.00 82.81 91 PRO A CA 1
ATOM 723 C C . PRO A 1 91 ? -7.767 0.473 21.851 1.00 82.81 91 PRO A C 1
ATOM 725 O O . PRO A 1 91 ? -7.908 -0.084 22.939 1.00 82.81 91 PRO A O 1
ATOM 728 N N . SER A 1 92 ? -6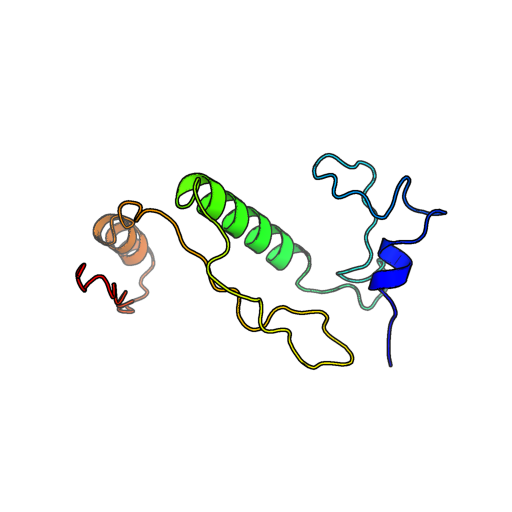.567 0.580 21.277 1.00 78.69 92 SER A N 1
ATOM 729 C CA . SER A 1 92 ? -5.330 0.244 21.991 1.00 78.69 92 SER A CA 1
ATOM 730 C C . SER A 1 92 ? -4.924 1.374 22.944 1.00 78.69 92 SER A C 1
ATOM 732 O O . SER A 1 92 ? -5.146 2.542 22.603 1.00 78.69 92 SER A O 1
ATOM 734 N N . PRO A 1 93 ? -4.240 1.083 24.066 1.00 74.06 93 PRO A N 1
ATOM 735 C CA . PRO A 1 93 ? -3.650 2.117 24.911 1.00 74.06 93 PRO A CA 1
ATOM 736 C C . PRO A 1 93 ? -2.803 3.100 24.089 1.00 74.06 93 PRO A C 1
ATOM 738 O O . PRO A 1 93 ? -1.973 2.697 23.265 1.00 74.06 93 PRO A O 1
ATOM 741 N N . SER A 1 94 ? -3.007 4.402 24.303 1.00 67.56 94 SER A N 1
ATOM 742 C CA . SER A 1 94 ? -2.188 5.437 23.668 1.00 67.56 94 SER A CA 1
ATOM 743 C C . SER A 1 94 ? -0.713 5.254 24.039 1.00 67.56 94 SER A C 1
ATOM 745 O O . SER A 1 94 ? -0.387 4.690 25.083 1.00 67.56 94 SER A O 1
ATOM 747 N N . TYR A 1 95 ? 0.210 5.713 23.183 1.00 68.06 95 TYR A N 1
ATOM 748 C CA . TYR A 1 95 ? 1.619 5.780 23.596 1.00 68.06 95 TYR A CA 1
ATOM 749 C C . TYR A 1 95 ? 1.723 6.668 24.845 1.00 68.06 95 TYR A C 1
ATOM 751 O O . TYR A 1 95 ? 1.018 7.674 24.924 1.00 68.06 95 TYR A O 1
ATOM 759 N N . ASP A 1 96 ? 2.599 6.320 25.795 1.00 68.44 96 ASP A N 1
ATOM 760 C CA . ASP A 1 96 ? 2.958 7.244 26.874 1.00 68.44 96 ASP A CA 1
ATOM 761 C C . ASP A 1 96 ? 3.671 8.455 26.254 1.00 68.44 96 ASP A C 1
ATOM 763 O O . ASP A 1 96 ? 4.870 8.434 25.959 1.00 68.44 96 ASP A O 1
ATOM 767 N N . THR A 1 97 ? 2.910 9.518 26.017 1.00 63.94 97 THR A N 1
ATOM 768 C CA . THR A 1 97 ? 3.415 10.775 25.469 1.00 63.94 97 THR A CA 1
ATOM 769 C C . THR A 1 97 ? 4.399 11.445 26.424 1.00 63.94 97 THR A C 1
ATOM 771 O O . THR A 1 97 ? 5.287 12.157 25.955 1.00 63.94 97 THR A O 1
ATOM 774 N N . ALA A 1 98 ? 4.346 11.159 27.732 1.00 64.25 98 ALA A N 1
ATOM 775 C CA . ALA A 1 98 ? 5.331 11.653 28.687 1.00 64.25 98 ALA A CA 1
ATOM 776 C C . ALA A 1 98 ? 6.699 10.984 28.480 1.00 64.25 98 ALA A C 1
ATOM 778 O O . ALA A 1 98 ? 7.728 11.653 28.586 1.00 64.25 98 ALA A O 1
ATOM 779 N N . ALA A 1 99 ? 6.745 9.696 28.124 1.00 60.62 99 ALA A N 1
ATOM 780 C CA . ALA A 1 99 ? 7.991 9.025 27.746 1.00 60.62 99 ALA A CA 1
ATOM 781 C C . ALA A 1 99 ? 8.578 9.579 26.441 1.00 60.62 99 ALA A C 1
ATOM 783 O O . ALA A 1 99 ? 9.786 9.803 26.364 1.00 60.62 99 ALA A O 1
ATOM 784 N N . LEU A 1 100 ? 7.736 9.870 25.447 1.00 59.50 100 LEU A N 1
ATOM 785 C CA . LEU A 1 100 ? 8.177 10.469 24.182 1.00 59.50 100 LEU A CA 1
ATOM 786 C C . LEU A 1 100 ? 8.669 11.912 24.364 1.00 59.50 100 LEU A C 1
ATOM 788 O O . LEU A 1 100 ? 9.677 12.290 23.772 1.00 59.50 100 LEU A O 1
ATOM 792 N N . HIS A 1 101 ? 8.034 12.696 25.238 1.00 58.16 101 HIS A N 1
ATOM 793 C CA . HIS A 1 101 ? 8.478 14.052 25.565 1.00 58.16 101 HIS A CA 1
ATOM 794 C C . HIS A 1 101 ? 9.824 14.063 26.308 1.00 58.16 101 HIS A C 1
ATOM 796 O O . HIS A 1 101 ? 10.646 14.943 26.066 1.00 58.16 101 HIS A O 1
ATOM 802 N N . ARG A 1 102 ? 10.096 13.064 27.165 1.00 62.06 102 ARG A N 1
ATOM 803 C CA . ARG A 1 102 ? 11.412 12.888 27.816 1.00 62.06 102 ARG A CA 1
ATOM 804 C C . ARG A 1 102 ? 12.523 12.536 26.819 1.00 62.06 102 ARG A C 1
ATOM 806 O O . ARG A 1 102 ? 13.665 12.939 27.013 1.00 62.06 102 ARG A O 1
ATOM 813 N N . LEU A 1 103 ? 12.192 11.821 25.742 1.00 59.34 103 LEU A N 1
ATOM 814 C CA . LEU A 1 103 ? 13.124 11.535 24.645 1.00 59.34 103 LEU A CA 1
ATOM 815 C C . LEU A 1 103 ? 13.312 12.757 23.725 1.00 59.34 103 LEU A C 1
ATOM 817 O O . LEU A 1 103 ? 14.426 13.028 23.285 1.00 59.34 103 LEU A O 1
ATOM 821 N N . GLY A 1 104 ? 12.252 13.537 23.488 1.00 47.69 104 GLY A N 1
ATOM 822 C CA . GLY A 1 104 ? 12.288 14.777 22.702 1.00 47.69 104 GLY A CA 1
ATOM 823 C C . GLY A 1 104 ? 12.968 15.956 23.407 1.00 47.69 104 GLY A C 1
ATOM 824 O O . GLY A 1 104 ? 13.603 16.776 22.745 1.00 47.69 104 GLY A O 1
ATOM 825 N N . SER A 1 105 ? 12.931 16.027 24.744 1.00 50.84 105 SER A N 1
ATOM 826 C CA . SER A 1 105 ? 13.644 17.062 25.508 1.00 50.84 105 SER A CA 1
ATOM 827 C C . SER A 1 105 ? 15.166 16.910 25.450 1.00 50.84 105 SER A C 1
ATOM 829 O O . SER A 1 105 ? 15.874 17.886 25.670 1.00 50.84 105 SER A O 1
ATOM 831 N N . ALA A 1 106 ? 15.678 15.723 25.107 1.00 49.72 106 ALA A N 1
ATOM 832 C CA . ALA A 1 106 ? 17.093 15.528 24.789 1.00 49.72 106 ALA A CA 1
ATOM 833 C C . ALA A 1 106 ? 17.467 16.039 23.378 1.00 49.72 106 ALA A C 1
ATOM 835 O O . ALA A 1 106 ? 18.648 16.210 23.092 1.00 49.72 106 ALA A O 1
ATOM 836 N N . ALA A 1 107 ? 16.479 16.309 22.512 1.00 48.28 107 ALA A N 1
ATOM 837 C CA . ALA A 1 107 ? 16.660 16.722 21.116 1.00 48.28 107 ALA A CA 1
ATOM 838 C C . ALA A 1 107 ? 16.121 18.134 20.784 1.00 48.28 107 ALA A C 1
ATOM 840 O O . ALA A 1 107 ? 16.166 18.543 19.629 1.00 48.28 107 ALA A O 1
ATOM 841 N N . GLY A 1 108 ? 15.647 18.908 21.770 1.00 34.53 108 GLY A N 1
ATOM 842 C CA . GLY A 1 108 ? 15.434 20.357 21.626 1.00 34.53 108 GLY A CA 1
ATOM 843 C C . GLY A 1 108 ? 14.343 20.816 20.643 1.00 34.53 108 GLY A C 1
ATOM 844 O O . GLY A 1 108 ? 14.435 21.931 20.137 1.00 34.53 108 GLY A O 1
ATOM 845 N N . VAL A 1 109 ? 13.303 20.017 20.374 1.00 39.31 109 VAL A N 1
ATOM 846 C CA . VAL A 1 109 ? 12.176 20.422 19.505 1.00 39.31 109 VAL A CA 1
ATOM 847 C C . VAL A 1 109 ? 10.890 20.517 20.332 1.00 39.31 109 VAL A C 1
ATOM 849 O O . VAL A 1 109 ? 10.309 19.506 20.716 1.00 39.31 109 VAL A O 1
ATOM 852 N N . SER A 1 110 ? 10.454 21.746 20.628 1.00 32.38 110 SER A N 1
ATOM 853 C CA . SER A 1 110 ? 9.183 22.037 21.307 1.00 32.38 110 SER A CA 1
ATOM 854 C C . SER A 1 110 ? 8.049 22.092 20.280 1.00 32.38 110 SER A C 1
ATOM 856 O O . SER A 1 110 ? 8.042 22.961 19.410 1.00 32.38 110 SER A O 1
ATOM 858 N N . GLY A 1 111 ? 7.098 21.161 20.359 1.00 31.73 111 GLY A N 1
ATOM 859 C CA . GLY A 1 111 ? 5.910 21.145 19.509 1.00 31.73 111 GLY A CA 1
ATOM 860 C C . GLY A 1 111 ? 4.807 20.283 20.115 1.00 31.73 111 GLY A C 1
ATOM 861 O O . GLY A 1 111 ? 4.953 19.070 20.247 1.00 31.73 111 GLY A O 1
ATOM 862 N N . THR A 1 112 ? 3.703 20.913 20.507 1.00 32.56 112 THR A N 1
ATOM 863 C CA . THR A 1 112 ? 2.543 20.265 21.128 1.00 32.56 112 THR A CA 1
ATOM 864 C C . THR A 1 112 ? 1.754 19.479 20.078 1.00 32.56 112 THR A C 1
ATOM 866 O O . THR A 1 112 ? 0.987 20.058 19.313 1.00 32.56 112 THR A O 1
ATOM 869 N N . VAL A 1 113 ? 1.916 18.154 20.030 1.00 37.38 113 VAL A N 1
ATOM 870 C CA . VAL A 1 113 ? 1.039 17.279 19.235 1.00 37.38 113 VAL A CA 1
ATOM 871 C C . VAL A 1 113 ? -0.184 16.928 20.083 1.00 37.38 113 VAL A C 1
ATOM 873 O O . VAL A 1 113 ? -0.129 16.057 20.949 1.00 37.38 113 VAL A O 1
ATOM 876 N N . GLY A 1 114 ? -1.289 17.641 19.859 1.00 28.22 114 GLY A N 1
ATOM 877 C CA . GLY A 1 114 ? -2.597 17.304 20.419 1.00 28.22 114 GLY A CA 1
ATOM 878 C C . GLY A 1 114 ? -3.233 16.146 19.649 1.00 28.22 114 GLY A C 1
ATOM 879 O O . GLY A 1 114 ? -3.485 16.262 18.453 1.00 28.22 114 GLY A O 1
ATOM 880 N N . TYR A 1 115 ? -3.496 15.030 20.331 1.00 36.97 115 TYR A N 1
ATOM 881 C CA . TYR A 1 115 ? -4.295 13.917 19.816 1.00 36.97 115 TYR A CA 1
ATOM 882 C C . TYR A 1 115 ? -5.742 14.100 20.287 1.00 36.97 115 TYR A C 1
ATOM 884 O O . TYR A 1 115 ? -6.001 14.083 21.489 1.00 36.97 115 TYR A O 1
ATOM 892 N N . VAL A 1 116 ? -6.683 14.296 19.360 1.00 33.78 116 VAL A N 1
ATOM 893 C CA . VAL A 1 116 ? -8.118 14.342 19.676 1.00 33.78 116 VAL A CA 1
ATOM 894 C C 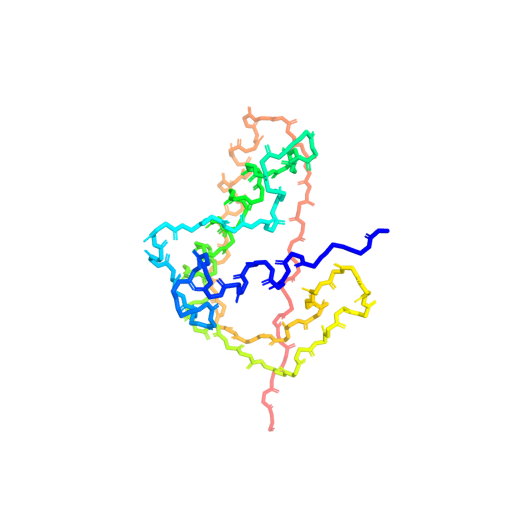. VAL A 1 116 ? -8.676 12.927 19.551 1.00 33.78 116 VAL A C 1
ATOM 896 O O . VAL A 1 116 ? -8.905 12.432 18.450 1.00 33.78 116 VAL A O 1
ATOM 899 N N . SER A 1 117 ? -8.892 12.265 20.686 1.00 33.19 117 SER A N 1
ATOM 900 C CA . SER A 1 117 ? -9.721 11.064 20.758 1.00 33.19 117 SER A CA 1
ATOM 901 C C . SER A 1 117 ? -11.194 11.476 20.755 1.00 33.19 117 SER A C 1
ATOM 903 O O . SER A 1 117 ? -11.699 11.942 21.775 1.00 33.19 117 SER A O 1
ATOM 905 N N . HIS A 1 118 ? -11.901 11.291 19.642 1.00 29.19 118 HIS A N 1
ATOM 906 C CA . HIS A 1 118 ? -13.362 11.252 19.675 1.00 29.19 118 HIS A CA 1
ATOM 907 C C . HIS A 1 118 ? -13.810 9.808 19.913 1.00 29.19 118 HIS A C 1
ATOM 909 O O . HIS A 1 118 ? -13.983 9.029 18.982 1.00 29.19 118 HIS A O 1
ATOM 915 N N . VAL A 1 119 ? -13.963 9.465 21.191 1.00 39.56 119 VAL A N 1
ATOM 916 C CA . VAL A 1 119 ? -14.822 8.373 21.659 1.00 39.56 119 VAL A CA 1
ATOM 917 C C . VAL A 1 119 ? -16.022 9.026 22.347 1.00 39.56 119 VAL A C 1
ATOM 919 O O . VAL A 1 119 ? -15.826 9.980 23.092 1.00 39.56 119 VAL A O 1
A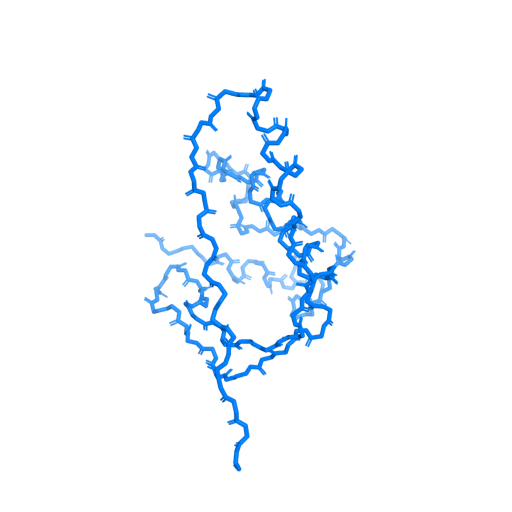TOM 922 N N . GLU A 1 120 ? -17.214 8.488 22.054 1.00 29.36 120 GLU A N 1
ATOM 923 C CA . GLU A 1 120 ? -18.580 8.734 22.576 1.00 29.36 120 GLU A CA 1
ATOM 924 C C . GLU A 1 120 ? -19.543 9.155 21.447 1.00 29.36 120 GLU A C 1
ATOM 926 O O . GLU A 1 120 ? -19.386 10.208 20.836 1.00 29.36 120 GLU A O 1
ATOM 931 N N . ARG A 1 121 ? -20.579 8.367 21.117 1.00 35.03 121 ARG A N 1
ATOM 932 C CA . ARG A 1 121 ? -21.693 8.086 22.036 1.00 35.03 121 ARG A CA 1
ATOM 933 C C . ARG A 1 121 ? -22.549 6.863 21.634 1.00 35.03 121 ARG A C 1
ATOM 935 O O . ARG A 1 121 ? -22.980 6.757 20.495 1.00 35.03 121 ARG A O 1
ATOM 942 N N . THR A 1 122 ? -22.808 6.027 22.644 1.00 34.34 122 THR A N 1
ATOM 943 C CA . THR A 1 122 ? -24.081 5.379 23.046 1.00 34.34 122 THR A CA 1
ATOM 944 C C . THR A 1 122 ? -24.948 4.592 22.057 1.00 34.34 122 THR A C 1
ATOM 946 O O . THR A 1 122 ? -25.486 5.121 21.093 1.00 34.34 122 THR A O 1
ATOM 949 N N . ALA A 1 123 ? -25.213 3.354 22.481 1.00 32.16 123 ALA A N 1
ATOM 950 C CA . ALA A 1 123 ? -26.383 2.546 22.169 1.00 32.16 123 ALA A CA 1
ATOM 951 C C . ALA A 1 123 ? -27.721 3.312 22.227 1.00 32.16 123 ALA A C 1
ATOM 953 O O . ALA A 1 123 ? -27.940 4.113 23.140 1.00 32.16 123 ALA A O 1
ATOM 954 N N . SER A 1 124 ? -28.632 2.948 21.321 1.00 39.59 124 SER A N 1
ATOM 955 C CA . SER A 1 124 ? -30.057 2.726 21.607 1.00 39.59 124 SER A CA 1
ATOM 956 C C . SER A 1 124 ? -30.584 1.632 20.691 1.00 39.59 124 SER A C 1
ATOM 958 O O . SER A 1 124 ? -30.330 1.772 19.472 1.00 39.59 124 SER A O 1
#

Secondary structure (DSSP, 8-state):
----HHHHTT-TTTSSSTTS--SS-SS----TT-SSSTT--TTHHHHHHHHHHHHHHHHHH-TT-EE-S--EE---SS---EEE--EE---PPPP-HHHHHHHHTTTT----------------

pLDDT: mean 80.11, std 22.11, range [28.22, 97.81]

Radius of gyration: 19.85 Å; chains: 1; bounding box: 48×38×48 Å